Protein AF-A0AAV7W854-F1 (afdb_monomer_lite)

Organism: Pleurodeles waltl (NCBI:txid8319)

Structure (mmCIF, N/CA/C/O backbone):
data_AF-A0AAV7W854-F1
#
_entry.id   AF-A0AAV7W854-F1
#
loop_
_atom_site.group_PDB
_atom_site.id
_atom_site.type_symbol
_atom_site.label_atom_id
_atom_site.label_alt_id
_atom_site.label_comp_id
_atom_site.label_asym_id
_atom_site.label_entity_id
_atom_site.label_seq_id
_atom_site.pdbx_PDB_ins_code
_atom_site.Cartn_x
_atom_site.Cartn_y
_atom_site.Cartn_z
_atom_site.occupancy
_atom_site.B_iso_or_equiv
_atom_site.auth_seq_id
_atom_site.auth_comp_id
_atom_site.auth_asym_id
_atom_site.auth_atom_id
_atom_site.pdbx_PDB_model_num
ATOM 1 N N . MET A 1 1 ? 33.708 -3.853 -13.504 1.00 49.38 1 MET A N 1
ATOM 2 C CA . MET A 1 1 ? 33.312 -5.040 -12.724 1.00 49.38 1 MET A CA 1
ATOM 3 C C . MET A 1 1 ? 31.880 -4.780 -12.297 1.00 49.38 1 MET A C 1
ATOM 5 O O . MET A 1 1 ? 31.669 -3.857 -11.524 1.00 49.38 1 MET A O 1
ATOM 9 N N . GLY A 1 2 ? 30.909 -5.391 -12.976 1.00 61.88 2 GLY A N 1
ATOM 10 C CA . GLY A 1 2 ? 29.489 -5.162 -12.695 1.00 61.88 2 GLY A CA 1
ATOM 11 C C . GLY A 1 2 ? 29.047 -6.069 -11.555 1.00 61.88 2 GLY A C 1
ATOM 12 O O . GLY A 1 2 ? 29.445 -7.228 -11.542 1.00 61.88 2 GLY A O 1
ATOM 13 N N . MET A 1 3 ? 28.277 -5.527 -10.616 1.00 64.56 3 MET A N 1
ATOM 14 C CA . MET A 1 3 ? 27.590 -6.308 -9.587 1.00 64.56 3 MET A CA 1
ATOM 15 C C . MET A 1 3 ? 26.618 -7.258 -10.291 1.00 64.56 3 MET A C 1
ATOM 17 O O . MET A 1 3 ? 25.844 -6.817 -11.146 1.00 64.56 3 MET A O 1
ATOM 21 N N . THR A 1 4 ? 26.722 -8.552 -10.013 1.00 77.88 4 THR A N 1
ATOM 22 C CA . THR A 1 4 ? 25.832 -9.555 -10.600 1.00 77.88 4 THR A CA 1
ATOM 23 C C . THR A 1 4 ? 24.508 -9.599 -9.836 1.00 77.88 4 THR A C 1
ATOM 25 O O . THR A 1 4 ? 24.376 -9.041 -8.748 1.00 77.88 4 THR A O 1
ATOM 28 N N . TYR A 1 5 ? 23.489 -10.228 -10.425 1.00 69.31 5 TYR A N 1
ATOM 29 C CA . TYR A 1 5 ? 22.177 -10.359 -9.782 1.00 69.31 5 TYR A CA 1
ATOM 30 C C . TYR A 1 5 ? 22.257 -11.146 -8.464 1.00 69.31 5 TYR A C 1
ATOM 32 O O . TYR A 1 5 ? 21.565 -10.792 -7.514 1.00 69.31 5 TYR A O 1
ATOM 40 N N . GLU A 1 6 ? 23.132 -12.155 -8.408 1.00 70.56 6 GLU A N 1
ATOM 41 C CA . GLU A 1 6 ? 23.393 -12.966 -7.212 1.00 70.56 6 GLU A CA 1
ATOM 42 C C . GLU A 1 6 ? 24.066 -12.132 -6.109 1.00 70.56 6 GLU A C 1
ATOM 44 O O . GLU A 1 6 ? 23.625 -12.154 -4.963 1.00 70.56 6 GLU A O 1
ATOM 49 N N . ASP A 1 7 ? 25.025 -11.268 -6.469 1.00 73.56 7 ASP A N 1
ATOM 50 C CA . ASP A 1 7 ? 25.642 -10.335 -5.512 1.00 73.56 7 ASP A CA 1
ATOM 51 C C . ASP A 1 7 ? 24.606 -9.369 -4.901 1.00 73.56 7 ASP A C 1
ATOM 53 O O . ASP A 1 7 ? 24.705 -8.974 -3.738 1.00 73.56 7 ASP A O 1
ATOM 57 N N . CYS A 1 8 ? 23.595 -8.976 -5.686 1.00 64.69 8 CYS A N 1
ATOM 58 C CA . CYS A 1 8 ? 22.505 -8.116 -5.231 1.00 64.69 8 CYS A CA 1
ATOM 59 C C . CYS A 1 8 ? 21.567 -8.840 -4.258 1.00 64.69 8 CYS A C 1
ATOM 61 O O . CYS A 1 8 ? 21.159 -8.249 -3.258 1.00 64.69 8 CYS A O 1
ATOM 63 N N . THR A 1 9 ? 21.202 -10.093 -4.542 1.00 70.69 9 THR A N 1
ATOM 64 C CA . THR A 1 9 ? 20.319 -10.874 -3.665 1.00 70.69 9 THR A CA 1
ATOM 65 C C . THR A 1 9 ? 20.991 -11.200 -2.344 1.00 70.69 9 THR A C 1
ATOM 67 O O . THR A 1 9 ? 20.357 -11.053 -1.300 1.00 70.69 9 THR A O 1
ATOM 70 N N . ASP A 1 10 ? 22.273 -11.548 -2.367 1.00 72.94 10 ASP A N 1
ATOM 71 C CA . ASP A 1 10 ? 23.023 -11.879 -1.157 1.00 72.94 10 ASP A CA 1
ATOM 72 C C . ASP A 1 10 ? 23.188 -10.640 -0.267 1.00 72.94 10 ASP A C 1
ATOM 74 O O . ASP A 1 10 ? 22.887 -10.679 0.925 1.00 72.94 10 ASP A O 1
ATOM 78 N N . PHE A 1 11 ? 23.516 -9.487 -0.861 1.00 70.56 11 PHE A N 1
ATOM 79 C CA . PHE A 1 11 ? 23.593 -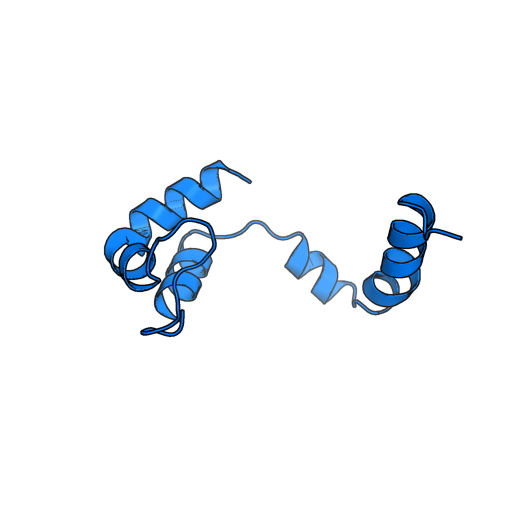8.207 -0.150 1.00 70.56 11 PHE A CA 1
ATOM 80 C C . PHE A 1 11 ? 22.261 -7.788 0.494 1.00 70.56 11 PHE A C 1
ATOM 82 O O . PHE A 1 11 ? 22.232 -7.349 1.646 1.00 70.56 11 PHE A O 1
ATOM 89 N N . LEU A 1 12 ? 21.147 -7.905 -0.238 1.00 68.69 12 LEU A N 1
ATOM 90 C CA . LEU A 1 12 ? 19.823 -7.557 0.289 1.00 68.69 12 LEU A CA 1
ATOM 91 C C . LEU A 1 12 ? 19.389 -8.530 1.392 1.00 68.69 12 LEU A C 1
ATOM 93 O O . LEU A 1 12 ? 18.777 -8.106 2.374 1.00 68.69 12 LEU A O 1
ATOM 97 N N . THR A 1 13 ? 19.746 -9.808 1.266 1.00 67.75 13 THR A N 1
ATOM 98 C CA . THR A 1 13 ? 19.456 -10.832 2.277 1.00 67.75 13 THR A CA 1
ATOM 99 C C . THR A 1 13 ? 20.231 -10.570 3.567 1.00 67.75 13 THR A C 1
ATOM 101 O O . THR A 1 13 ? 19.645 -10.593 4.651 1.00 67.75 13 THR A O 1
ATOM 104 N N . ASP A 1 14 ? 21.515 -10.228 3.457 1.00 67.62 14 ASP A N 1
ATOM 105 C CA . ASP A 1 14 ? 22.376 -9.982 4.614 1.00 67.62 14 ASP A CA 1
ATOM 106 C C . ASP A 1 14 ? 22.064 -8.670 5.345 1.00 67.62 14 ASP A C 1
ATOM 108 O O . ASP A 1 14 ? 22.152 -8.623 6.571 1.00 67.62 14 ASP A O 1
ATOM 112 N N . ILE A 1 15 ? 21.659 -7.610 4.638 1.00 65.38 15 ILE A N 1
ATOM 113 C CA . ILE A 1 15 ? 21.429 -6.292 5.258 1.00 65.38 15 ILE A CA 1
ATOM 114 C C . ILE A 1 15 ? 19.978 -6.062 5.683 1.00 65.38 15 ILE A C 1
ATOM 116 O O . ILE A 1 15 ? 19.756 -5.442 6.721 1.00 65.38 15 ILE A O 1
ATOM 120 N N . LEU A 1 16 ? 18.984 -6.503 4.904 1.00 57.38 16 LEU A N 1
ATOM 121 C CA . LEU A 1 16 ? 17.580 -6.162 5.178 1.00 57.38 16 LEU A CA 1
ATOM 122 C C . LEU A 1 16 ? 16.845 -7.261 5.940 1.00 57.38 16 LEU A C 1
ATOM 124 O O . LEU A 1 16 ? 16.088 -6.954 6.857 1.00 57.38 16 LEU A O 1
ATOM 128 N N . LEU A 1 17 ? 17.069 -8.535 5.605 1.00 57.12 17 LEU A N 1
ATOM 129 C CA . LEU A 1 17 ? 16.283 -9.623 6.194 1.00 57.12 17 LEU A CA 1
ATOM 130 C C . LEU A 1 17 ? 16.785 -10.030 7.581 1.00 57.12 17 LEU A C 1
ATOM 132 O O . LEU A 1 17 ? 15.963 -10.366 8.433 1.00 57.12 17 LEU A O 1
ATOM 136 N N . GLN A 1 18 ? 18.089 -9.945 7.864 1.00 59.94 18 GLN A N 1
ATOM 137 C CA . GLN A 1 18 ? 18.623 -10.226 9.208 1.00 59.94 18 GLN A CA 1
ATOM 138 C C . GLN A 1 18 ? 18.176 -9.200 10.273 1.00 59.94 18 GLN A C 1
ATOM 140 O O . GLN A 1 18 ? 18.274 -9.480 11.465 1.00 59.94 18 GLN A O 1
ATOM 145 N N . VAL A 1 19 ? 17.667 -8.033 9.857 1.00 68.00 19 VAL A N 1
ATOM 146 C CA . VAL A 1 19 ? 17.293 -6.914 10.744 1.00 68.00 19 VAL A CA 1
ATOM 147 C C . VAL A 1 19 ? 15.808 -6.926 11.131 1.00 68.00 19 VAL A C 1
ATOM 149 O O . VAL A 1 19 ? 15.432 -6.303 12.122 1.00 68.00 19 VAL A O 1
ATOM 152 N N . LEU A 1 20 ? 14.961 -7.644 10.390 1.00 72.88 20 LEU A N 1
ATOM 153 C CA . LEU A 1 20 ? 13.528 -7.714 10.679 1.00 72.88 20 LEU A CA 1
ATOM 154 C C . LEU A 1 20 ? 13.246 -8.678 11.831 1.00 72.88 20 LEU A C 1
ATOM 156 O O . LEU A 1 20 ? 13.714 -9.822 11.825 1.00 72.88 20 LEU A O 1
ATOM 160 N N . SER A 1 21 ? 12.447 -8.217 12.793 1.00 83.69 21 SER A N 1
ATOM 161 C CA . SER A 1 21 ? 11.917 -9.080 13.846 1.00 83.69 21 SER A CA 1
ATOM 162 C C . SER A 1 21 ? 10.995 -10.154 13.253 1.00 83.69 21 SER A C 1
ATOM 164 O O . SER A 1 21 ? 10.532 -10.030 12.118 1.00 83.69 21 SER A O 1
ATOM 166 N N . LEU A 1 22 ? 10.733 -11.228 14.007 1.00 81.31 22 LEU A N 1
ATOM 167 C CA . LEU A 1 22 ? 9.764 -12.246 13.578 1.00 81.31 22 LEU A CA 1
ATOM 168 C C . LEU A 1 22 ? 8.384 -11.620 13.337 1.00 81.31 22 LEU A C 1
ATOM 170 O O . LEU A 1 22 ? 7.784 -11.888 12.304 1.00 81.31 22 LEU A O 1
ATOM 174 N N . ASP A 1 23 ? 7.958 -10.710 14.213 1.00 86.31 23 ASP A N 1
ATOM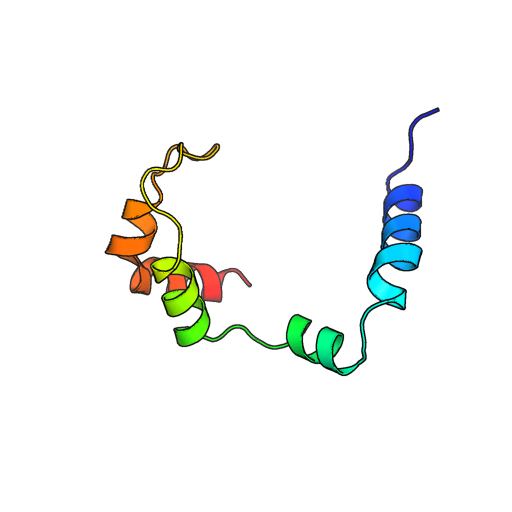 175 C CA . ASP A 1 23 ? 6.683 -9.997 14.097 1.00 86.31 23 ASP A CA 1
ATOM 176 C C . ASP A 1 23 ? 6.606 -9.157 12.807 1.00 86.31 23 ASP A C 1
ATOM 178 O O . ASP A 1 23 ? 5.592 -9.172 12.111 1.00 86.31 23 ASP A O 1
ATOM 182 N N . ASP A 1 24 ? 7.686 -8.454 12.440 1.00 86.12 24 ASP A N 1
ATOM 183 C CA . ASP A 1 24 ? 7.723 -7.666 11.198 1.00 86.12 24 ASP A CA 1
ATOM 184 C C . ASP A 1 24 ? 7.673 -8.561 9.954 1.00 86.12 24 ASP A C 1
ATOM 186 O O . ASP A 1 24 ? 7.084 -8.184 8.941 1.00 86.12 24 ASP A O 1
ATOM 190 N N . ARG A 1 25 ? 8.290 -9.748 10.019 1.00 83.00 25 ARG A N 1
ATOM 191 C CA . ARG A 1 25 ? 8.230 -10.736 8.933 1.00 83.00 25 ARG A CA 1
ATOM 192 C C . ARG A 1 25 ? 6.824 -11.299 8.786 1.00 83.00 25 ARG A C 1
ATOM 194 O O . ARG A 1 25 ? 6.308 -11.300 7.677 1.00 83.00 25 ARG A O 1
ATOM 201 N N . GLU A 1 26 ? 6.192 -11.697 9.887 1.00 86.88 26 GLU A N 1
ATOM 202 C CA . GLU A 1 26 ? 4.806 -12.174 9.880 1.00 86.88 26 GLU A CA 1
ATOM 203 C C . GLU A 1 26 ? 3.848 -11.102 9.344 1.00 86.88 26 GLU A C 1
ATOM 205 O O . GLU A 1 26 ? 2.965 -11.410 8.550 1.00 86.88 26 GLU A O 1
ATOM 210 N N . MET A 1 27 ? 4.057 -9.830 9.700 1.00 87.50 27 MET A N 1
ATOM 211 C CA . MET A 1 27 ? 3.274 -8.717 9.156 1.00 87.50 27 MET A CA 1
ATOM 212 C C . MET A 1 27 ? 3.475 -8.538 7.643 1.00 87.50 27 MET A C 1
ATOM 214 O O . MET A 1 27 ? 2.519 -8.232 6.937 1.00 87.50 27 MET A O 1
ATOM 218 N N . LEU A 1 28 ? 4.703 -8.690 7.138 1.00 85.19 28 LEU A N 1
ATOM 219 C CA . LEU A 1 28 ? 5.006 -8.563 5.706 1.00 85.19 28 LEU A CA 1
ATOM 220 C C . LEU A 1 28 ? 4.491 -9.745 4.876 1.00 85.19 28 LEU A C 1
ATOM 222 O O . LEU A 1 28 ? 4.205 -9.567 3.695 1.00 85.19 28 LEU A O 1
ATOM 226 N N . GLU A 1 29 ? 4.402 -10.929 5.481 1.00 86.44 29 GLU A N 1
ATOM 227 C CA . GLU A 1 29 ? 3.869 -12.146 4.859 1.00 86.44 29 GLU A CA 1
ATOM 228 C C . GLU A 1 29 ? 2.341 -12.269 4.986 1.00 86.44 29 GLU A C 1
ATOM 230 O O . GLU A 1 29 ? 1.752 -13.167 4.387 1.00 86.44 29 GLU A O 1
ATOM 235 N N . ALA A 1 30 ? 1.689 -11.386 5.746 1.00 88.44 30 ALA A N 1
ATOM 236 C CA . ALA A 1 30 ? 0.244 -11.399 5.920 1.00 88.44 30 ALA A CA 1
ATOM 237 C C . ALA A 1 30 ? -0.504 -11.002 4.635 1.00 88.44 30 ALA A C 1
ATOM 239 O O . ALA A 1 30 ? -0.091 -10.105 3.895 1.00 88.44 30 ALA A O 1
ATOM 240 N N . ASP A 1 31 ? -1.657 -11.638 4.414 1.00 89.88 31 ASP A N 1
ATOM 241 C CA . ASP A 1 31 ? -2.557 -11.285 3.318 1.00 89.88 31 ASP A CA 1
ATOM 242 C C . ASP A 1 31 ? -3.058 -9.840 3.465 1.00 89.88 31 ASP A C 1
ATOM 244 O O . ASP A 1 31 ? -3.493 -9.414 4.538 1.00 89.88 31 ASP A O 1
ATOM 248 N N . LEU A 1 32 ? -3.053 -9.093 2.359 1.00 90.06 32 LEU A N 1
ATOM 249 C CA . LEU A 1 32 ? -3.608 -7.741 2.315 1.00 90.06 32 LEU A CA 1
ATOM 250 C C . LEU A 1 32 ? -5.141 -7.783 2.340 1.00 90.06 32 LEU A C 1
ATOM 252 O O . LEU A 1 32 ? -5.768 -8.453 1.519 1.00 90.06 32 LEU A O 1
ATOM 256 N N . SER A 1 33 ? -5.765 -6.991 3.216 1.00 91.38 33 SER A N 1
ATOM 257 C CA . SER A 1 33 ? -7.224 -6.810 3.209 1.00 91.38 33 SER A CA 1
ATOM 258 C C . SER A 1 33 ? -7.692 -5.697 2.257 1.00 91.38 33 SER A C 1
ATOM 260 O O . SER A 1 33 ? -6.964 -4.743 1.949 1.00 91.38 33 SER A O 1
ATOM 262 N N . GLU A 1 34 ? -8.955 -5.770 1.809 1.00 92.31 34 GLU A N 1
ATOM 263 C CA . GLU A 1 34 ? -9.569 -4.714 0.984 1.00 92.31 34 GLU A CA 1
ATOM 264 C C . GLU A 1 34 ? -9.630 -3.387 1.754 1.00 92.31 34 GLU A C 1
ATOM 266 O O . GLU A 1 34 ? -9.387 -2.320 1.185 1.00 92.31 34 GLU A O 1
ATOM 271 N N . GLU A 1 35 ? -9.905 -3.437 3.057 1.00 92.50 35 GLU A N 1
ATOM 272 C CA . GLU A 1 35 ? -9.963 -2.271 3.932 1.00 92.50 35 GLU A CA 1
ATOM 273 C C . GLU A 1 35 ? -8.616 -1.553 4.049 1.00 92.50 35 GLU A C 1
ATOM 275 O O . GLU A 1 35 ? -8.566 -0.325 3.906 1.00 92.50 35 GLU A O 1
ATOM 280 N N . GLU A 1 36 ? -7.527 -2.290 4.280 1.00 92.25 36 GLU A N 1
ATOM 281 C CA . GLU A 1 36 ? -6.175 -1.724 4.364 1.00 92.25 36 GLU A CA 1
ATOM 282 C C . GLU A 1 36 ? -5.780 -1.056 3.055 1.00 92.25 36 GLU A C 1
ATOM 284 O O . GLU A 1 36 ? -5.272 0.071 3.046 1.00 92.25 36 GLU A O 1
ATOM 289 N N . LEU A 1 37 ? -6.092 -1.710 1.939 1.00 92.50 37 LEU A N 1
ATOM 290 C CA . LEU A 1 37 ? -5.774 -1.201 0.621 1.00 92.50 37 LEU A CA 1
ATOM 291 C C . LEU A 1 37 ? -6.592 0.051 0.283 1.00 92.50 37 LEU A C 1
ATOM 293 O O . LEU A 1 37 ? -6.043 1.061 -0.165 1.00 92.50 37 LEU A O 1
ATOM 297 N N . MET A 1 38 ? -7.896 0.046 0.568 1.00 93.81 38 MET A N 1
ATOM 298 C CA . MET A 1 38 ? -8.743 1.231 0.418 1.00 93.81 38 MET A CA 1
ATOM 299 C C . MET A 1 38 ? -8.262 2.394 1.290 1.00 93.81 38 MET A C 1
ATOM 301 O O . MET A 1 38 ? -8.258 3.547 0.844 1.00 93.81 38 MET A O 1
ATOM 305 N N . HIS A 1 39 ? -7.860 2.116 2.530 1.00 93.12 39 HIS A N 1
ATOM 306 C CA . HIS A 1 39 ? -7.316 3.123 3.438 1.00 93.12 39 HIS A CA 1
ATOM 307 C C . HIS A 1 39 ? -6.010 3.715 2.908 1.00 93.12 39 HIS A C 1
ATOM 309 O O . HIS A 1 39 ? -5.850 4.940 2.892 1.00 93.12 39 HIS A O 1
ATOM 315 N N . ALA A 1 40 ? -5.108 2.870 2.405 1.00 93.12 40 ALA A N 1
ATOM 316 C CA . ALA A 1 40 ? -3.854 3.293 1.794 1.00 93.12 40 ALA A CA 1
ATOM 317 C C . ALA A 1 40 ? -4.093 4.188 0.568 1.00 93.12 40 ALA A C 1
ATOM 319 O O . ALA A 1 40 ? -3.541 5.289 0.494 1.00 93.12 40 ALA A O 1
ATOM 320 N N . LEU A 1 41 ? -4.985 3.783 -0.343 1.00 93.06 41 LEU A N 1
ATOM 321 C CA . LEU A 1 41 ? -5.340 4.558 -1.537 1.00 93.06 41 LEU A CA 1
ATOM 322 C C . LEU A 1 41 ? -5.868 5.953 -1.180 1.00 93.06 41 LEU A C 1
ATOM 324 O O . LEU A 1 41 ? -5.466 6.955 -1.777 1.00 93.06 41 LEU A O 1
ATOM 328 N N . ARG A 1 42 ? -6.727 6.050 -0.158 1.00 90.69 42 ARG A N 1
ATOM 329 C CA . ARG A 1 42 ? -7.271 7.335 0.316 1.00 90.69 42 ARG A CA 1
ATOM 330 C C . ARG A 1 42 ? -6.201 8.240 0.926 1.00 90.69 42 ARG A C 1
ATOM 332 O O . ARG A 1 42 ? -6.300 9.461 0.794 1.00 90.69 42 ARG A O 1
ATOM 339 N N . LYS A 1 43 ? -5.178 7.660 1.557 1.00 94.19 43 LYS A N 1
ATOM 340 C CA . LYS A 1 43 ? -4.064 8.384 2.189 1.00 94.19 43 LYS A CA 1
ATOM 341 C C . LYS A 1 43 ? -2.993 8.883 1.222 1.00 94.19 43 LYS A C 1
ATOM 343 O O . LYS A 1 43 ? -2.142 9.668 1.642 1.00 94.19 43 LYS A O 1
ATOM 348 N N . LEU A 1 44 ? -3.020 8.475 -0.047 1.00 92.06 44 LEU A N 1
ATOM 349 C CA . LEU A 1 44 ? -2.055 8.958 -1.034 1.00 92.06 44 LEU A CA 1
ATOM 350 C C . LEU A 1 44 ? -2.046 10.494 -1.092 1.00 92.06 44 LEU A C 1
ATOM 352 O O . LEU A 1 44 ? -3.079 11.145 -0.945 1.00 92.06 44 LEU A O 1
ATOM 356 N N . GLN A 1 45 ? -0.887 11.112 -1.305 1.00 93.19 45 GLN A N 1
ATOM 357 C CA . GLN A 1 45 ? -0.806 12.573 -1.388 1.00 93.19 45 GLN A CA 1
ATOM 358 C C . GLN A 1 45 ? -1.289 13.056 -2.754 1.00 93.19 45 GLN A C 1
ATOM 360 O O . GLN A 1 45 ? -0.803 12.575 -3.770 1.00 93.19 45 GLN A O 1
ATOM 365 N N . SER A 1 46 ? -2.214 14.016 -2.769 1.00 93.50 46 SER A N 1
ATOM 366 C CA . SER A 1 46 ? -2.739 14.632 -3.995 1.00 93.50 46 SER A CA 1
ATOM 367 C C . SER A 1 46 ? -1.773 15.631 -4.635 1.00 93.50 46 SER A C 1
ATOM 369 O O . SER A 1 46 ? -0.877 16.14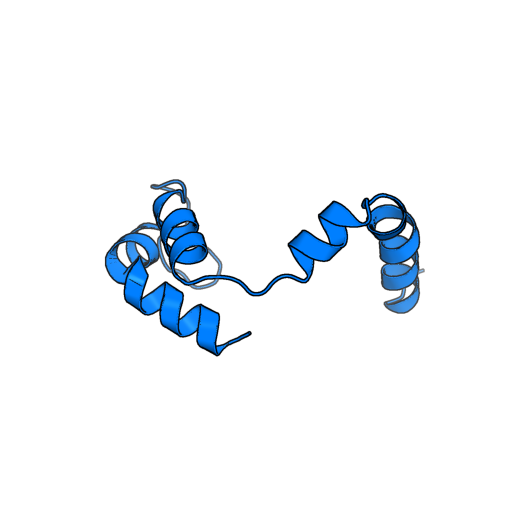9 -3.967 1.00 93.50 46 SER A O 1
ATOM 371 N N . GLY A 1 47 ? -1.968 15.907 -5.929 1.00 90.62 47 GLY A N 1
ATOM 372 C CA . GLY A 1 47 ? -1.189 16.909 -6.672 1.00 90.62 47 GLY A CA 1
ATOM 373 C C . GLY A 1 47 ? 0.263 16.510 -6.960 1.00 90.62 47 GLY A C 1
ATOM 374 O O . GLY A 1 47 ? 1.103 17.371 -7.223 1.00 90.62 47 GLY A O 1
ATOM 375 N N . LYS A 1 48 ? 0.581 15.214 -6.885 1.00 88.69 48 LYS A N 1
ATOM 376 C CA . LYS A 1 48 ? 1.887 14.679 -7.289 1.00 88.69 48 LYS A CA 1
ATOM 377 C C . LYS A 1 48 ? 1.943 14.488 -8.803 1.00 88.69 48 LYS A C 1
ATOM 379 O O . LYS A 1 48 ? 0.922 14.253 -9.447 1.00 88.69 48 LYS A O 1
ATOM 384 N N . ALA A 1 49 ? 3.150 14.584 -9.358 1.00 91.44 49 ALA A N 1
ATOM 385 C CA . ALA A 1 49 ? 3.382 14.296 -10.766 1.00 91.44 49 ALA A CA 1
ATOM 386 C C . ALA A 1 49 ? 2.970 12.853 -11.096 1.00 91.44 49 ALA A C 1
ATOM 388 O O . ALA A 1 49 ? 3.142 11.946 -10.279 1.00 91.44 49 ALA A O 1
ATOM 389 N N . GLN A 1 50 ? 2.430 12.660 -12.297 1.00 93.06 50 GLN A N 1
ATOM 390 C CA . GLN A 1 50 ? 2.050 11.340 -12.786 1.00 93.06 50 GLN A CA 1
ATOM 391 C C . GLN A 1 50 ? 3.277 10.428 -12.914 1.00 93.06 50 GLN A C 1
ATOM 393 O O . GLN A 1 50 ? 4.359 10.874 -13.304 1.00 93.06 50 GLN A O 1
ATOM 398 N N . GLY A 1 51 ? 3.092 9.150 -12.590 1.00 88.12 51 GLY A N 1
ATOM 399 C CA . GLY A 1 51 ? 4.121 8.134 -12.781 1.00 88.12 51 GLY A CA 1
ATOM 400 C C . GLY A 1 51 ? 4.301 7.751 -14.257 1.00 88.12 51 GLY A C 1
ATOM 401 O O . GLY A 1 51 ? 3.672 8.336 -15.142 1.00 88.12 51 GLY A O 1
ATOM 402 N N . PRO A 1 52 ? 5.106 6.713 -14.543 1.00 93.12 52 PRO A N 1
ATOM 403 C CA . PRO A 1 52 ? 5.356 6.234 -15.906 1.00 93.12 52 PRO A CA 1
ATOM 404 C C . PRO A 1 52 ? 4.095 5.815 -16.677 1.00 93.12 52 PRO A C 1
ATOM 406 O O . PRO A 1 52 ? 4.096 5.821 -17.903 1.00 93.12 52 PRO A O 1
ATOM 409 N N . ASN A 1 53 ? 3.013 5.474 -15.971 1.00 89.06 53 ASN A N 1
ATOM 410 C CA . ASN A 1 53 ? 1.729 5.119 -16.576 1.00 89.06 53 ASN A CA 1
ATOM 411 C C . ASN A 1 53 ? 0.849 6.326 -16.948 1.00 89.06 53 ASN A C 1
ATOM 413 O O . ASN A 1 53 ? -0.223 6.137 -17.514 1.00 89.06 53 ASN A O 1
ATOM 417 N N . GLY A 1 54 ? 1.269 7.552 -16.624 1.00 93.38 54 GLY A N 1
ATOM 418 C CA . GLY A 1 54 ? 0.546 8.776 -16.972 1.00 93.38 54 GLY A CA 1
ATOM 419 C C . GLY A 1 54 ? -0.744 9.025 -16.182 1.00 93.38 54 GLY A C 1
ATOM 420 O O . GLY A 1 54 ? -1.464 9.967 -16.496 1.00 93.38 54 GLY A O 1
ATOM 421 N N . LEU A 1 55 ? -1.054 8.221 -15.161 1.00 91.19 55 LEU A N 1
ATOM 422 C CA . LEU A 1 55 ? -2.267 8.388 -14.360 1.00 91.19 55 LEU A CA 1
ATOM 423 C C . LEU A 1 55 ? -1.994 9.251 -13.124 1.00 91.19 55 LEU A C 1
ATOM 425 O O . LEU A 1 55 ? -1.030 9.026 -12.388 1.00 91.19 55 LEU A O 1
ATOM 429 N N . GLN A 1 56 ? -2.875 10.219 -12.871 1.00 93.88 56 GLN A N 1
ATOM 430 C CA . GLN A 1 56 ? -2.835 11.023 -11.651 1.00 93.88 56 GLN A CA 1
ATOM 431 C C . GLN A 1 56 ? -3.364 10.248 -10.444 1.00 93.88 56 GLN A C 1
ATOM 433 O O . GLN A 1 56 ? -4.249 9.397 -10.554 1.00 93.88 56 GLN A O 1
ATOM 438 N N . VAL A 1 57 ? -2.845 10.589 -9.266 1.00 93.31 57 VAL A N 1
ATOM 439 C CA . VAL A 1 57 ? -3.188 9.929 -8.001 1.00 93.31 57 VAL A CA 1
ATOM 440 C C . VAL A 1 57 ? -4.684 10.038 -7.662 1.00 93.31 57 VAL A C 1
ATOM 442 O O . VAL A 1 57 ? -5.277 9.129 -7.081 1.00 93.31 57 VAL A O 1
ATOM 445 N N . GLU A 1 58 ? -5.321 11.129 -8.083 1.00 94.06 58 GLU A N 1
ATOM 446 C CA . GLU A 1 58 ? -6.748 11.401 -7.920 1.00 94.06 58 GLU A CA 1
ATOM 447 C C . GLU A 1 58 ? -7.633 10.342 -8.588 1.00 94.06 58 GLU A C 1
ATOM 449 O O . GLU A 1 58 ? -8.713 10.051 -8.072 1.00 94.06 58 GLU A O 1
ATOM 454 N N . MET A 1 59 ? -7.175 9.724 -9.683 1.00 92.75 59 MET A N 1
ATOM 455 C CA . MET A 1 59 ? -7.910 8.642 -10.343 1.00 92.75 59 MET A CA 1
ATOM 456 C C . MET A 1 59 ? -8.021 7.41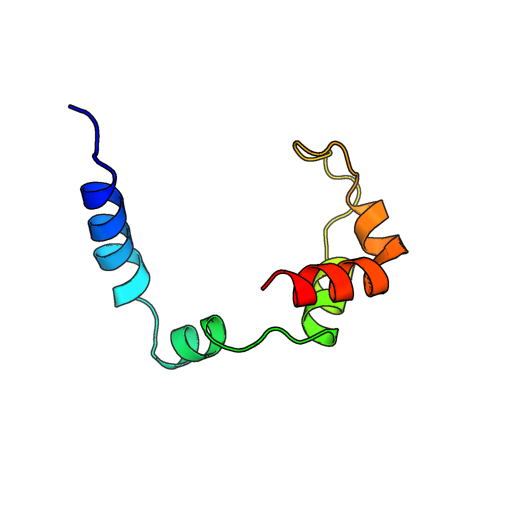5 -9.435 1.00 92.75 59 MET A C 1
ATOM 458 O O . MET A 1 59 ? -9.103 6.856 -9.265 1.00 92.75 59 MET A O 1
ATOM 462 N N . TYR A 1 60 ? -6.920 7.009 -8.802 1.00 92.31 60 TYR A N 1
ATOM 463 C CA . TYR A 1 60 ? -6.948 5.851 -7.908 1.00 92.31 60 TYR A CA 1
ATOM 464 C C . TYR A 1 60 ? -7.800 6.121 -6.672 1.00 92.31 60 TYR A C 1
ATOM 466 O O . TYR A 1 60 ? -8.484 5.226 -6.189 1.00 92.31 60 TYR A O 1
ATOM 474 N N . LYS A 1 61 ? -7.813 7.367 -6.182 1.00 93.06 61 LYS A N 1
ATOM 475 C CA . LYS A 1 61 ? -8.676 7.773 -5.068 1.00 93.06 61 LYS A CA 1
ATOM 476 C C . LYS A 1 61 ? -10.157 7.740 -5.431 1.00 93.06 61 LYS A C 1
ATOM 478 O O . LYS A 1 61 ? -10.957 7.243 -4.641 1.00 93.06 61 LYS A O 1
ATOM 483 N N . SER A 1 62 ? -10.532 8.265 -6.599 1.00 92.81 62 SER A N 1
ATOM 484 C CA . SER A 1 62 ? -11.934 8.302 -7.036 1.00 92.81 62 SER A CA 1
ATOM 485 C C . SER A 1 62 ? -12.480 6.907 -7.346 1.00 92.81 62 SER A C 1
ATOM 487 O O . SER A 1 62 ? -13.665 6.653 -7.146 1.00 92.81 62 SER A O 1
ATOM 489 N N . MET A 1 63 ? -11.608 5.984 -7.759 1.00 92.69 63 MET A N 1
ATOM 490 C CA . MET A 1 63 ? -11.947 4.599 -8.088 1.00 92.69 63 MET A CA 1
ATOM 491 C C . MET A 1 63 ? -11.437 3.590 -7.048 1.00 92.69 63 MET A C 1
ATOM 493 O O . MET A 1 63 ? -11.267 2.417 -7.375 1.00 92.69 63 MET A O 1
ATOM 497 N N . ALA A 1 64 ? -11.210 4.014 -5.798 1.00 92.06 64 ALA A N 1
ATOM 498 C CA . ALA A 1 64 ? -10.476 3.224 -4.803 1.00 92.06 64 ALA A CA 1
ATOM 499 C C . ALA A 1 64 ? -11.028 1.806 -4.588 1.00 92.06 64 ALA A C 1
ATOM 501 O O . ALA A 1 64 ? -10.247 0.874 -4.468 1.00 92.06 64 ALA A O 1
ATOM 502 N N . SER A 1 65 ? -12.353 1.618 -4.603 1.00 92.38 65 SER A N 1
ATOM 503 C CA . SER A 1 65 ? -12.951 0.278 -4.464 1.00 92.38 65 SER A CA 1
ATOM 504 C C . SER A 1 65 ? -12.650 -0.632 -5.662 1.00 92.38 65 SER A C 1
ATOM 506 O O . SER A 1 65 ? -12.352 -1.809 -5.486 1.00 92.38 65 SER A O 1
ATOM 508 N N . VAL A 1 66 ? -12.687 -0.098 -6.887 1.00 92.88 66 VAL A N 1
ATOM 509 C CA . VAL A 1 66 ? -12.373 -0.876 -8.097 1.00 92.88 66 VAL A CA 1
ATOM 510 C C . VAL A 1 66 ? -10.886 -1.207 -8.135 1.00 92.88 66 VAL A C 1
ATOM 512 O O . VAL A 1 66 ? -10.515 -2.350 -8.380 1.00 92.88 66 VAL A O 1
ATOM 515 N N . VAL A 1 67 ? -10.038 -0.216 -7.852 1.00 92.25 67 VAL A N 1
ATOM 516 C CA . VAL A 1 67 ? -8.581 -0.387 -7.817 1.00 92.25 67 VAL A CA 1
ATOM 517 C C . VAL A 1 67 ? -8.178 -1.399 -6.746 1.00 92.25 67 VAL A C 1
ATOM 519 O O . VAL A 1 67 ? -7.378 -2.279 -7.043 1.00 92.25 67 VAL A O 1
ATOM 522 N N . ALA A 1 68 ? -8.770 -1.330 -5.548 1.00 92.75 68 ALA A N 1
ATOM 523 C CA . ALA A 1 68 ? -8.476 -2.269 -4.470 1.00 92.75 68 ALA A CA 1
ATOM 524 C C . ALA A 1 68 ? -8.776 -3.719 -4.879 1.00 92.75 68 ALA A C 1
ATOM 526 O O . ALA A 1 68 ? -7.915 -4.584 -4.760 1.00 92.75 68 ALA A O 1
ATOM 527 N N . LYS A 1 69 ? -9.953 -3.974 -5.461 1.00 92.31 69 LYS A N 1
ATOM 528 C CA . LYS A 1 69 ? -10.333 -5.316 -5.933 1.00 92.31 69 LYS A CA 1
ATOM 529 C C . LYS A 1 69 ? -9.430 -5.842 -7.042 1.00 92.31 69 LYS A C 1
ATOM 531 O O . LYS A 1 69 ? -9.096 -7.019 -7.044 1.00 92.31 69 LYS A O 1
ATOM 536 N N . LEU A 1 70 ? -9.041 -4.982 -7.986 1.00 92.12 70 LEU A N 1
ATOM 537 C CA . LEU A 1 70 ? -8.125 -5.370 -9.061 1.00 92.12 70 LEU A CA 1
ATOM 538 C C . LEU A 1 70 ? -6.737 -5.720 -8.519 1.00 92.12 70 LEU A C 1
ATOM 540 O O . LEU A 1 70 ? -6.150 -6.701 -8.954 1.00 92.12 70 LEU A O 1
ATOM 544 N N . MET A 1 71 ? -6.230 -4.937 -7.569 1.00 89.94 71 MET A N 1
ATOM 545 C CA . MET A 1 71 ? -4.928 -5.169 -6.946 1.00 89.94 71 MET A CA 1
ATOM 546 C C . MET A 1 71 ? -4.907 -6.450 -6.107 1.00 89.94 71 MET A C 1
ATOM 548 O O . MET A 1 71 ? -3.964 -7.218 -6.238 1.00 89.94 71 MET A O 1
ATOM 552 N N . LEU A 1 72 ? -5.956 -6.722 -5.325 1.00 91.44 72 LEU A N 1
ATOM 553 C CA . LEU A 1 72 ? -6.086 -7.978 -4.573 1.00 91.44 72 LEU A CA 1
ATOM 554 C C . LEU A 1 72 ? -6.226 -9.214 -5.467 1.00 91.44 72 LEU A C 1
ATOM 556 O O . LEU A 1 72 ? -5.978 -10.318 -5.018 1.00 91.44 72 LEU A O 1
ATOM 560 N N . ALA A 1 73 ? -6.653 -9.056 -6.720 1.00 89.81 73 ALA A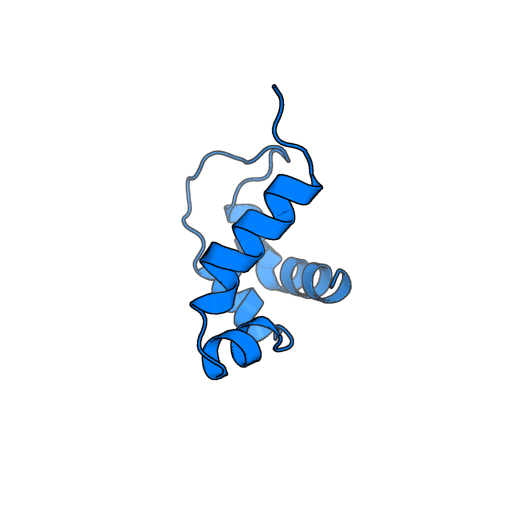 N 1
ATOM 561 C CA . ALA A 1 73 ? -6.718 -10.166 -7.667 1.00 89.81 73 ALA A CA 1
ATOM 562 C C . ALA A 1 73 ? -5.377 -10.436 -8.378 1.00 89.81 73 ALA A C 1
ATOM 564 O O . ALA A 1 73 ? -5.270 -11.421 -9.108 1.00 89.81 73 ALA A O 1
ATOM 565 N N . MET A 1 74 ? -4.388 -9.543 -8.243 1.00 84.62 74 MET A N 1
ATOM 566 C CA . MET A 1 74 ? -3.077 -9.662 -8.897 1.00 84.62 74 MET A CA 1
ATOM 567 C C . MET A 1 74 ? -2.014 -10.349 -8.033 1.00 84.62 74 MET A 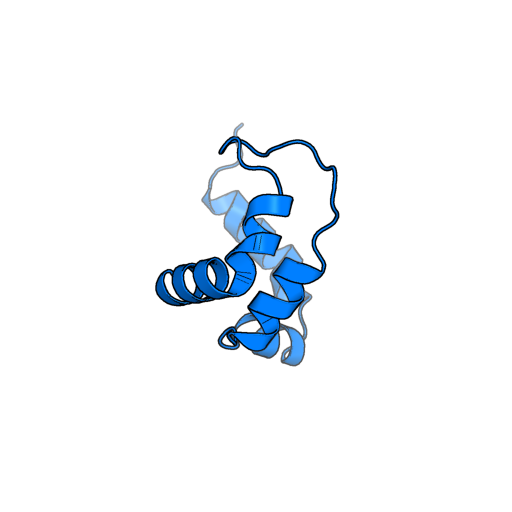C 1
ATOM 569 O O . MET A 1 74 ? -1.003 -10.780 -8.591 1.00 84.62 74 MET A O 1
ATOM 573 N N . PHE A 1 75 ? -2.224 -10.416 -6.721 1.00 68.69 75 PHE A N 1
ATOM 574 C CA . PHE A 1 75 ? -1.306 -10.972 -5.727 1.00 68.69 75 PHE A CA 1
ATOM 575 C C . PHE A 1 75 ? -2.037 -12.027 -4.902 1.00 68.69 75 PHE A C 1
ATOM 577 O O . PHE A 1 75 ? -1.369 -13.012 -4.529 1.00 68.69 75 PHE A O 1
#

pLDDT: mean 83.97, std 11.64, range [49.38, 94.19]

Secondary structure (DSSP, 8-state):
-PPPHHHHHHHHIIIIITTS-HHHHHHHHSPPPHHHHHHHHHHSPSSPPP-TT---HHHHHHTHHHHHHHHHTT-

Foldseek 3Di:
DDQDPVNVVVVCCVPPVVPDDPVRVCVVPDQDDLVNQLVVLCPDDAPDQDDPVRDGSVVCNVCVSVNSVVVSVVD

Sequence (75 aa):
MGMTYEDCTDFLTDILLQVLSLDDREMLEADLSEEELMHALRKLQSGKAQGPNGLQVEMYKSMASVVAKLMLAMF

Radius of gyration: 17.09 Å; chains: 1; bounding box: 46×30×31 Å